Protein AF-A0A0J5H062-F1 (afdb_monomer_lite)

Secondary structure (DSSP, 8-state):
--HHHHHHHHHHHHHHHHHHHHHHHHHTS-HHHHH--SSTTPPPHHHHHHHHHHHHHH-

pLDDT: mean 91.72, std 11.85, range [42.19, 98.12]

Radius of gyration: 15.6 Å; chains: 1; bounding box: 40×19×42 Å

Structure (mmCIF, N/CA/C/O backbone):
data_AF-A0A0J5H062-F1
#
_entry.id   AF-A0A0J5H062-F1
#
loop_
_atom_site.group_PDB
_atom_site.id
_atom_site.type_symbol
_atom_site.label_atom_id
_atom_site.label_alt_id
_atom_site.label_comp_id
_atom_site.label_asym_id
_atom_site.label_entity_id
_atom_site.label_seq_id
_atom_site.pdbx_PDB_ins_code
_atom_site.Cartn_x
_atom_site.Cartn_y
_atom_site.Cartn_z
_atom_site.occupancy
_atom_site.B_iso_or_equiv
_atom_site.auth_seq_id
_atom_site.auth_comp_id
_atom_site.auth_asym_id
_atom_site.auth_atom_id
_atom_site.pdbx_PDB_model_num
ATOM 1 N N . MET A 1 1 ? 19.327 2.215 -26.846 1.00 68.56 1 MET A N 1
ATOM 2 C CA . MET A 1 1 ? 18.118 1.620 -26.232 1.00 68.56 1 MET A CA 1
ATOM 3 C C . MET A 1 1 ? 16.940 1.887 -27.152 1.00 68.56 1 MET A C 1
ATOM 5 O O . MET A 1 1 ? 16.896 2.970 -27.721 1.00 68.56 1 MET A O 1
ATOM 9 N N . SER A 1 2 ? 16.038 0.924 -27.355 1.00 91.56 2 SER A N 1
ATOM 10 C CA . SER A 1 2 ? 14.795 1.184 -28.094 1.00 91.56 2 SER A CA 1
ATOM 11 C C . SER A 1 2 ? 13.804 1.925 -27.192 1.00 91.56 2 SER A C 1
ATOM 13 O O . SER A 1 2 ? 13.816 1.742 -25.974 1.00 91.56 2 SER A O 1
ATOM 15 N N . PHE A 1 3 ? 12.927 2.732 -27.789 1.00 93.75 3 PHE A N 1
ATOM 16 C CA . PHE A 1 3 ? 11.855 3.424 -27.068 1.00 93.75 3 PHE A CA 1
ATOM 17 C C . PHE A 1 3 ? 10.991 2.456 -26.241 1.00 93.75 3 PHE A C 1
ATOM 19 O O . PHE A 1 3 ? 10.681 2.739 -25.088 1.00 93.75 3 PHE A O 1
ATOM 26 N N . GLY A 1 4 ? 10.670 1.281 -26.796 1.00 97.12 4 GLY A N 1
ATOM 27 C CA . GLY A 1 4 ? 9.880 0.261 -26.101 1.00 97.12 4 GLY A CA 1
ATOM 28 C C . GLY A 1 4 ? 10.547 -0.262 -24.825 1.00 97.12 4 GLY A C 1
ATOM 29 O O . GLY A 1 4 ? 9.871 -0.436 -23.814 1.00 97.12 4 GLY A O 1
ATOM 30 N N . ASN A 1 5 ? 11.872 -0.448 -24.835 1.00 97.00 5 ASN A N 1
ATOM 31 C CA . ASN A 1 5 ? 12.597 -0.918 -23.653 1.00 97.00 5 ASN A CA 1
ATOM 32 C C . ASN A 1 5 ? 12.624 0.143 -22.544 1.00 97.00 5 ASN A C 1
ATOM 34 O O . ASN A 1 5 ? 12.445 -0.200 -21.378 1.00 97.00 5 ASN A O 1
ATOM 38 N N . GLU A 1 6 ? 12.809 1.420 -22.897 1.00 97.25 6 GLU A N 1
ATOM 39 C CA . GLU A 1 6 ? 12.777 2.507 -21.910 1.00 97.25 6 GLU A CA 1
ATOM 40 C C . GLU A 1 6 ? 11.365 2.704 -21.346 1.00 97.25 6 GLU A C 1
ATOM 42 O O . GLU A 1 6 ? 11.195 2.834 -20.137 1.00 97.25 6 GLU A O 1
ATOM 47 N N . TYR A 1 7 ? 10.334 2.633 -22.194 1.00 97.25 7 TYR A N 1
ATOM 48 C CA . TYR A 1 7 ? 8.943 2.696 -21.750 1.00 97.25 7 TYR A CA 1
ATOM 49 C C . TYR A 1 7 ? 8.618 1.592 -20.733 1.00 97.25 7 TYR A C 1
ATOM 51 O O . TYR A 1 7 ? 8.109 1.883 -19.650 1.00 97.25 7 TYR A O 1
ATOM 59 N N . LEU A 1 8 ? 8.956 0.334 -21.046 1.00 97.38 8 LEU A N 1
ATOM 60 C CA . LEU A 1 8 ? 8.707 -0.792 -20.141 1.00 97.38 8 LEU A CA 1
ATOM 61 C C . LEU A 1 8 ? 9.444 -0.630 -18.811 1.00 97.38 8 LEU A C 1
ATOM 63 O O . LEU A 1 8 ? 8.848 -0.851 -17.756 1.00 97.38 8 LEU A O 1
ATOM 67 N N . LYS A 1 9 ? 10.707 -0.196 -18.848 1.00 97.06 9 LYS A N 1
ATOM 68 C CA . LYS A 1 9 ? 11.492 0.088 -17.643 1.00 97.06 9 LYS A CA 1
ATOM 69 C C . LYS A 1 9 ? 10.806 1.142 -16.768 1.00 97.06 9 LYS A C 1
ATOM 71 O O . LYS A 1 9 ? 10.575 0.892 -15.587 1.00 97.06 9 LYS A O 1
ATOM 76 N N . VAL A 1 10 ? 10.412 2.276 -17.348 1.00 97.81 10 VAL A N 1
ATOM 77 C CA . VAL A 1 10 ? 9.749 3.366 -16.615 1.00 97.81 10 VAL A CA 1
ATOM 78 C C . VAL A 1 10 ? 8.424 2.907 -16.002 1.00 97.81 10 VAL A C 1
ATOM 80 O O . VAL A 1 10 ? 8.125 3.241 -14.854 1.00 97.81 10 VAL A O 1
ATOM 83 N N . VAL A 1 11 ? 7.618 2.130 -16.731 1.00 97.62 11 VAL A N 1
ATOM 84 C CA . VAL A 1 11 ? 6.343 1.610 -16.211 1.00 97.62 11 VAL A CA 1
ATOM 85 C C . VAL A 1 11 ? 6.578 0.657 -15.036 1.00 97.62 11 VAL A C 1
AT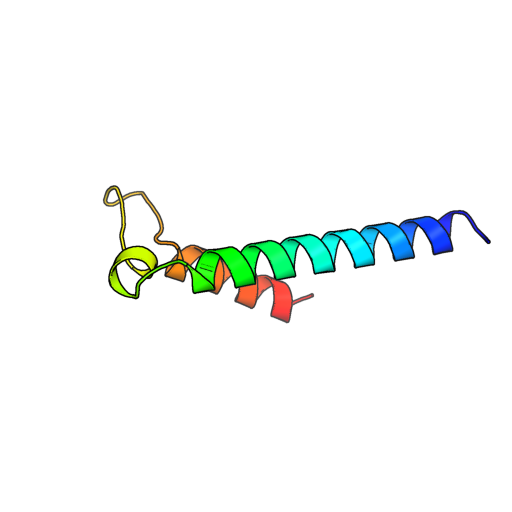OM 87 O O . VAL A 1 11 ? 5.901 0.774 -14.014 1.00 97.62 11 VAL A O 1
ATOM 90 N N . GLN A 1 12 ? 7.567 -0.234 -15.131 1.00 96.81 12 GLN A N 1
ATOM 91 C CA . GLN A 1 12 ? 7.925 -1.143 -14.037 1.00 96.81 12 GLN A CA 1
ATOM 92 C C . GLN A 1 12 ? 8.429 -0.396 -12.797 1.00 96.81 12 GLN A C 1
ATOM 94 O O . GLN A 1 12 ? 8.057 -0.740 -11.675 1.00 96.81 12 GLN A O 1
ATOM 99 N N . GLU A 1 13 ? 9.262 0.629 -12.979 1.00 97.44 13 GLU A N 1
ATOM 100 C CA . GLU A 1 13 ? 9.760 1.465 -11.882 1.00 97.44 13 GLU A CA 1
ATOM 101 C C . GLU A 1 13 ? 8.617 2.208 -11.182 1.00 97.44 13 GLU A C 1
ATOM 103 O O . GLU A 1 13 ? 8.520 2.178 -9.954 1.00 97.44 13 GLU A O 1
ATOM 108 N N . ARG A 1 14 ? 7.692 2.801 -11.948 1.00 97.69 14 ARG A N 1
ATOM 109 C CA . ARG A 1 14 ? 6.505 3.476 -11.398 1.00 97.69 14 ARG A CA 1
ATOM 110 C C . ARG A 1 14 ? 5.609 2.516 -10.629 1.00 97.69 14 ARG A C 1
ATOM 112 O O . ARG A 1 14 ? 5.163 2.847 -9.536 1.00 97.6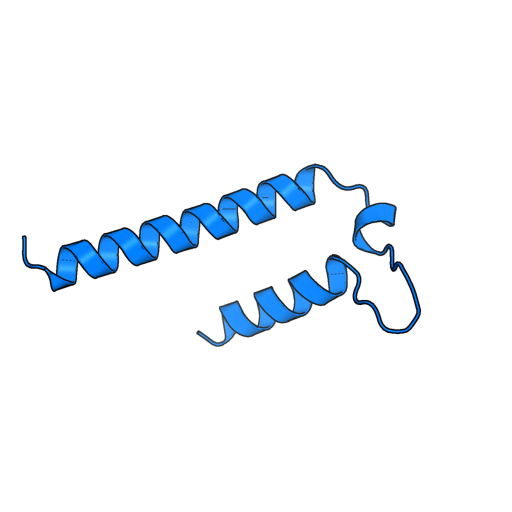9 14 ARG A O 1
ATOM 119 N N . PHE A 1 15 ? 5.388 1.320 -11.166 1.00 94.88 15 PHE A N 1
ATOM 120 C CA . PHE A 1 15 ? 4.592 0.294 -10.502 1.00 94.88 15 PHE A CA 1
ATOM 121 C C . PHE A 1 15 ? 5.184 -0.095 -9.140 1.00 94.88 15 PHE A C 1
ATOM 123 O O . PHE A 1 15 ? 4.479 -0.115 -8.131 1.00 94.88 15 PHE A O 1
ATOM 130 N N . LYS A 1 16 ? 6.502 -0.333 -9.090 1.00 95.44 16 LYS A N 1
ATOM 131 C CA . LYS A 1 16 ? 7.217 -0.631 -7.839 1.00 95.44 16 LYS A CA 1
ATOM 132 C C . LYS A 1 16 ? 7.142 0.529 -6.849 1.00 95.44 16 LYS A C 1
ATOM 134 O O . LYS A 1 16 ? 6.918 0.292 -5.668 1.00 95.44 16 LYS A O 1
ATOM 139 N N . SER A 1 17 ? 7.286 1.764 -7.327 1.00 97.38 17 SER A N 1
ATOM 140 C CA . SER A 1 17 ? 7.194 2.958 -6.483 1.00 97.38 17 SER A CA 1
ATOM 141 C C . SER A 1 17 ? 5.810 3.122 -5.849 1.00 97.38 17 SER A C 1
ATOM 143 O O . SER A 1 17 ? 5.730 3.464 -4.673 1.00 97.38 17 SER A O 1
ATOM 145 N N . VAL A 1 18 ? 4.727 2.838 -6.583 1.00 95.75 18 VAL A N 1
ATOM 146 C CA . VAL A 1 18 ? 3.363 2.872 -6.027 1.00 95.75 18 VAL A CA 1
ATOM 147 C C . VAL A 1 18 ? 3.172 1.787 -4.969 1.00 95.75 18 VAL A C 1
ATOM 149 O O . VAL A 1 18 ? 2.591 2.062 -3.921 1.00 95.75 18 VAL A O 1
ATOM 152 N N . LYS A 1 19 ? 3.695 0.575 -5.201 1.00 93.81 19 LYS A N 1
ATOM 153 C CA . LYS A 1 19 ? 3.653 -0.497 -4.198 1.00 93.81 19 LYS A CA 1
ATOM 154 C C . LYS A 1 19 ? 4.398 -0.099 -2.919 1.00 93.81 19 LYS A C 1
ATOM 156 O O . LYS A 1 19 ? 3.838 -0.230 -1.840 1.00 93.81 19 LYS A O 1
ATOM 161 N N . ASP A 1 20 ? 5.623 0.410 -3.044 1.00 96.44 20 ASP A N 1
ATOM 162 C CA . ASP A 1 20 ? 6.439 0.855 -1.904 1.00 96.44 20 ASP A CA 1
ATOM 163 C C . ASP A 1 20 ? 5.752 1.975 -1.107 1.00 96.44 20 ASP A C 1
ATOM 165 O O . ASP A 1 20 ? 5.739 1.948 0.123 1.00 96.44 20 ASP A O 1
ATOM 169 N N . LEU A 1 21 ? 5.111 2.927 -1.793 1.00 96.75 21 LEU A N 1
ATOM 170 C CA . LEU A 1 21 ? 4.306 3.954 -1.135 1.00 96.75 21 LEU A CA 1
ATOM 171 C C . LEU A 1 21 ? 3.133 3.337 -0.359 1.00 96.75 21 LEU A C 1
ATOM 173 O O . LEU A 1 21 ? 2.930 3.687 0.799 1.00 96.75 21 LEU A O 1
ATOM 177 N N . GLY A 1 22 ? 2.400 2.400 -0.968 1.00 94.19 22 GLY A N 1
ATOM 178 C CA . GLY A 1 22 ? 1.305 1.685 -0.310 1.00 94.19 22 GLY A CA 1
ATOM 179 C C . GLY A 1 22 ? 1.760 0.902 0.925 1.00 94.19 22 GLY A C 1
ATOM 180 O O . GLY A 1 22 ? 1.139 1.020 1.980 1.00 94.19 22 GLY A O 1
ATOM 181 N N . ASP A 1 23 ? 2.873 0.169 0.826 1.00 94.81 23 ASP A N 1
ATOM 182 C CA . ASP A 1 23 ? 3.460 -0.575 1.949 1.00 94.81 23 ASP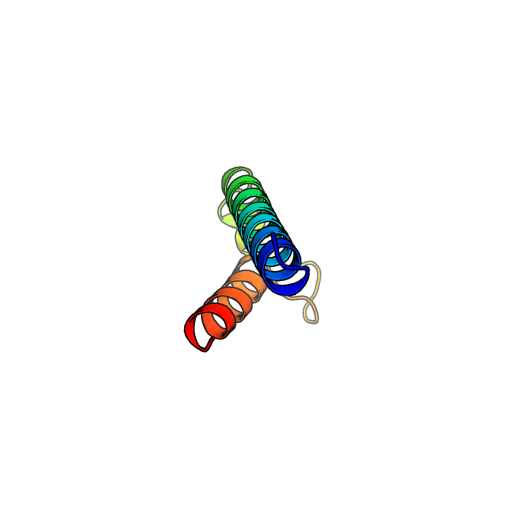 A CA 1
ATOM 183 C C . ASP A 1 23 ? 3.816 0.379 3.109 1.00 94.81 23 ASP A C 1
ATOM 185 O O . ASP A 1 23 ? 3.471 0.126 4.266 1.00 94.81 23 ASP A O 1
ATOM 189 N N . LYS A 1 24 ? 4.448 1.523 2.800 1.00 97.75 24 LYS A N 1
ATOM 190 C CA . LYS A 1 24 ? 4.788 2.561 3.787 1.00 97.75 24 LYS A CA 1
ATOM 191 C C . LYS A 1 24 ? 3.556 3.196 4.416 1.00 97.75 24 LYS A C 1
ATOM 193 O O . LYS A 1 24 ? 3.580 3.476 5.612 1.00 97.75 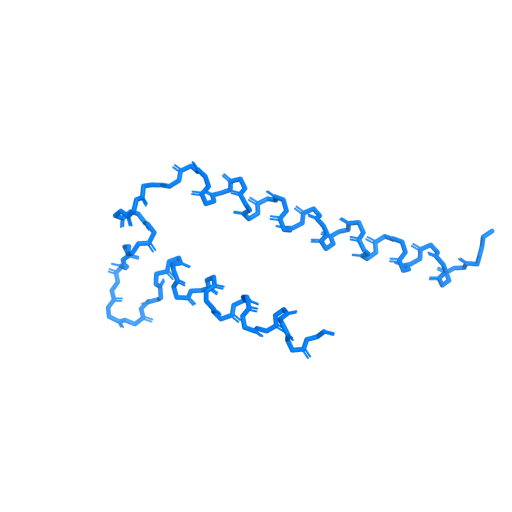24 LYS A O 1
ATOM 198 N N . THR A 1 25 ? 2.496 3.434 3.647 1.00 96.00 25 THR A N 1
ATOM 199 C CA . THR A 1 25 ? 1.231 3.948 4.183 1.00 96.00 25 THR A CA 1
ATOM 200 C C . THR A 1 25 ? 0.626 2.953 5.166 1.00 96.00 25 THR A C 1
ATOM 202 O O . THR A 1 25 ? 0.308 3.345 6.280 1.00 96.00 25 THR A O 1
ATOM 205 N N . ILE A 1 26 ? 0.541 1.667 4.811 1.00 95.50 26 ILE A N 1
ATOM 206 C CA . ILE A 1 26 ? -0.026 0.634 5.694 1.00 95.50 26 ILE A CA 1
ATOM 207 C C . ILE A 1 26 ? 0.792 0.504 6.983 1.00 95.50 26 ILE A C 1
ATOM 209 O O . ILE A 1 26 ? 0.212 0.408 8.057 1.00 95.50 26 ILE A O 1
ATOM 213 N N . SER A 1 27 ? 2.127 0.576 6.908 1.00 96.81 27 SER A N 1
ATOM 214 C CA . SER A 1 27 ? 2.988 0.488 8.101 1.00 96.81 27 SER A CA 1
ATOM 215 C C . SER A 1 27 ? 2.795 1.616 9.122 1.00 96.81 27 SER A C 1
ATOM 217 O O . SER A 1 27 ? 3.239 1.485 10.259 1.00 96.81 27 SER A O 1
ATOM 219 N N . GLN A 1 28 ? 2.172 2.728 8.718 1.00 97.81 28 GLN A N 1
ATOM 220 C CA . GLN A 1 28 ? 1.898 3.872 9.590 1.00 97.81 28 GLN A CA 1
ATOM 221 C C . GLN A 1 28 ? 0.528 3.787 10.274 1.00 97.81 28 GLN A C 1
ATOM 223 O O . GLN A 1 28 ? 0.259 4.588 11.165 1.00 97.81 28 GLN A O 1
ATOM 228 N N . LEU A 1 29 ? -0.339 2.864 9.852 1.00 97.38 29 LEU A N 1
ATOM 229 C CA . LEU A 1 29 ? -1.706 2.737 10.349 1.00 97.38 29 LEU A CA 1
ATOM 230 C C . LEU A 1 29 ? -1.785 1.697 11.469 1.00 97.38 29 LEU A C 1
ATOM 232 O O . LEU A 1 29 ? -1.104 0.671 11.430 1.00 97.38 29 LEU A O 1
ATOM 236 N N . SER A 1 30 ? -2.644 1.952 12.454 1.00 98.12 30 SER A N 1
ATOM 237 C CA . SER A 1 30 ? -3.044 0.928 13.419 1.00 98.12 30 SER A CA 1
ATOM 238 C C . SER A 1 30 ? -4.064 -0.040 12.807 1.00 98.12 30 SER A C 1
ATOM 240 O O . SER A 1 30 ? -4.643 0.225 11.753 1.00 98.12 30 SER A O 1
ATOM 242 N N . GLU A 1 31 ? -4.318 -1.163 13.481 1.00 96.38 31 GLU A N 1
ATOM 243 C CA . GLU A 1 31 ? -5.356 -2.109 13.052 1.00 96.38 31 GLU A CA 1
ATOM 244 C C . GLU A 1 31 ? -6.739 -1.435 12.996 1.00 96.38 31 GLU A C 1
ATOM 246 O O . GLU A 1 31 ? -7.486 -1.629 12.037 1.00 96.38 31 GLU A O 1
ATOM 251 N N . ASP A 1 32 ? -7.050 -0.572 13.967 1.00 97.81 32 ASP A N 1
ATOM 252 C CA . ASP A 1 32 ? -8.310 0.176 13.997 1.00 97.81 32 ASP A CA 1
ATOM 253 C C . ASP A 1 32 ? -8.422 1.132 12.800 1.00 97.81 32 ASP A C 1
ATOM 255 O O . ASP A 1 32 ? -9.474 1.193 12.163 1.00 97.81 32 ASP A O 1
ATOM 259 N N . ASP A 1 33 ? -7.333 1.816 12.428 1.00 97.94 33 ASP A N 1
ATOM 260 C CA . ASP A 1 33 ? -7.303 2.685 11.243 1.00 97.94 33 ASP A CA 1
ATOM 261 C C . ASP A 1 33 ? -7.486 1.887 9.940 1.00 97.94 33 ASP A C 1
ATOM 263 O O . ASP A 1 33 ? -8.134 2.350 8.999 1.00 97.94 33 ASP A O 1
ATOM 267 N N . ILE A 1 34 ? -6.931 0.671 9.876 1.00 97.12 34 ILE A N 1
ATOM 268 C CA . ILE A 1 34 ? -7.029 -0.216 8.707 1.00 97.12 34 ILE A CA 1
ATOM 269 C C . ILE A 1 34 ? -8.480 -0.662 8.466 1.00 97.12 34 ILE A C 1
ATOM 271 O O . ILE A 1 34 ? -8.908 -0.770 7.307 1.00 97.12 34 ILE A O 1
ATOM 275 N N . HIS A 1 35 ? -9.241 -0.899 9.537 1.00 97.50 35 HIS A N 1
ATOM 276 C CA . HIS A 1 35 ? -10.649 -1.310 9.470 1.00 97.50 35 HIS A CA 1
ATOM 277 C C . HIS A 1 35 ? -11.643 -0.154 9.565 1.00 97.50 35 HIS A C 1
ATOM 279 O O . HIS A 1 35 ? -12.839 -0.384 9.380 1.00 97.50 35 HIS A O 1
ATOM 285 N N . TRP A 1 36 ? -11.183 1.074 9.806 1.00 97.94 36 TRP A N 1
ATOM 286 C CA . TRP A 1 36 ? -12.052 2.236 9.935 1.00 97.94 36 TRP A CA 1
ATOM 287 C C . TRP A 1 36 ? -12.827 2.536 8.645 1.00 97.94 36 TRP A C 1
ATOM 289 O O . TRP A 1 36 ? -12.324 2.389 7.526 1.00 97.94 36 TRP A O 1
ATOM 299 N N . ILE A 1 37 ? -14.073 2.987 8.812 1.00 97.62 37 ILE A N 1
ATOM 300 C CA . ILE A 1 37 ? -14.985 3.349 7.728 1.00 97.62 37 ILE A CA 1
ATOM 301 C C . ILE A 1 37 ? -15.682 4.667 8.086 1.00 97.62 37 ILE A C 1
ATOM 303 O O . ILE A 1 37 ? -16.238 4.802 9.173 1.00 97.62 37 ILE A O 1
ATOM 307 N N . LEU A 1 38 ? -15.705 5.622 7.149 1.00 95.25 38 LEU A N 1
ATOM 308 C CA . LEU A 1 38 ? -16.357 6.925 7.339 1.00 95.25 38 LEU A CA 1
ATOM 309 C C . LEU A 1 38 ? -17.890 6.826 7.461 1.00 95.25 38 LEU A C 1
ATOM 311 O O . LEU A 1 38 ? -18.496 7.550 8.246 1.00 95.25 38 LEU A O 1
ATOM 315 N N . ASN A 1 39 ? -18.524 5.990 6.634 1.00 96.19 39 ASN A N 1
ATOM 316 C CA . ASN A 1 39 ? -19.972 5.754 6.586 1.00 96.19 39 ASN A CA 1
ATOM 317 C C . ASN A 1 39 ? -20.287 4.430 5.863 1.00 96.19 39 ASN A C 1
ATOM 319 O O . ASN A 1 39 ? -19.418 3.872 5.201 1.00 96.19 39 ASN A O 1
ATOM 323 N N . GLU A 1 40 ? -21.537 3.962 5.918 1.00 91.62 40 GLU A N 1
ATOM 324 C CA . GLU A 1 40 ? -21.968 2.667 5.349 1.00 91.62 40 GLU A CA 1
ATOM 325 C C . GLU A 1 40 ? -21.671 2.479 3.848 1.00 91.62 40 GLU A C 1
ATOM 327 O O . GLU A 1 40 ? -21.561 1.347 3.384 1.00 91.62 40 GLU A O 1
ATOM 332 N N . GLY A 1 41 ? -21.519 3.563 3.079 1.00 94.00 41 GLY A N 1
ATOM 333 C CA . GLY A 1 41 ? -21.181 3.507 1.653 1.00 94.00 41 GLY A CA 1
ATOM 334 C C . GLY A 1 41 ? -19.679 3.521 1.348 1.00 94.00 41 GLY A C 1
ATOM 335 O O . GLY A 1 41 ? -19.297 3.451 0.180 1.00 94.00 41 GLY A O 1
ATOM 336 N N . SER A 1 42 ? -18.822 3.656 2.363 1.00 96.25 42 SER A N 1
ATOM 337 C CA . SER A 1 42 ? -17.370 3.769 2.204 1.00 96.25 42 SER A CA 1
ATOM 338 C C . SER A 1 42 ? -16.672 2.425 2.423 1.00 96.25 42 SER A C 1
ATOM 340 O O . SER A 1 42 ? -17.111 1.600 3.216 1.00 96.25 42 SER A O 1
ATOM 342 N N . ASN A 1 43 ? -15.541 2.215 1.747 1.00 95.62 43 ASN A N 1
ATOM 343 C CA . ASN A 1 43 ? -14.678 1.059 1.992 1.00 95.62 43 ASN A CA 1
ATOM 344 C C . ASN A 1 43 ? -13.563 1.430 2.971 1.00 95.62 43 ASN A C 1
ATOM 346 O O . ASN A 1 43 ? -12.980 2.508 2.853 1.00 95.62 43 ASN A O 1
ATOM 350 N N . SER A 1 44 ? -13.225 0.514 3.879 1.00 9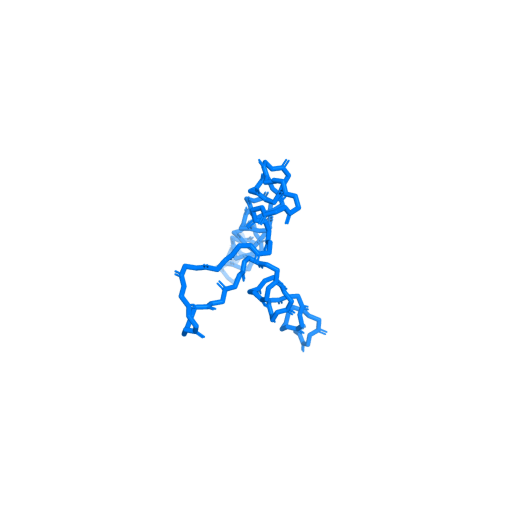7.31 44 SER A N 1
ATOM 351 C CA . SER A 1 44 ? -12.014 0.633 4.694 1.00 97.31 44 SER A CA 1
ATOM 352 C C . SER A 1 44 ? -10.753 0.407 3.858 1.00 97.31 44 SER A C 1
ATOM 354 O O . SER A 1 44 ? -10.799 -0.146 2.748 1.00 97.31 44 SER A O 1
ATOM 356 N N . VAL A 1 45 ? -9.599 0.778 4.418 1.00 96.25 45 VAL A N 1
ATOM 357 C CA . VAL A 1 45 ? -8.288 0.495 3.814 1.00 96.25 45 VAL A CA 1
ATOM 358 C C . VAL A 1 45 ? -8.122 -1.010 3.579 1.00 96.25 45 VAL A C 1
ATOM 360 O O . VAL A 1 45 ? -7.704 -1.411 2.491 1.00 96.25 45 VAL A O 1
ATOM 363 N N . ALA A 1 46 ? -8.536 -1.853 4.534 1.00 96.06 46 ALA A N 1
ATOM 364 C CA . ALA A 1 46 ? -8.492 -3.311 4.404 1.00 96.06 46 ALA A CA 1
ATOM 365 C C . ALA A 1 46 ? -9.234 -3.824 3.159 1.00 96.06 46 ALA A C 1
ATOM 367 O O . ALA A 1 46 ? -8.719 -4.661 2.412 1.00 96.06 46 ALA A O 1
ATOM 368 N N . VAL A 1 47 ? -10.440 -3.308 2.907 1.00 95.69 47 VAL A N 1
ATOM 369 C CA . VAL A 1 47 ? -11.267 -3.720 1.764 1.00 95.69 47 VAL A CA 1
ATOM 370 C C . VAL A 1 47 ? -10.630 -3.284 0.443 1.00 95.69 47 VAL A C 1
ATOM 372 O O . VAL A 1 47 ? -10.555 -4.078 -0.496 1.00 95.69 47 VAL A O 1
ATOM 375 N N . ILE A 1 48 ? -10.102 -2.059 0.378 1.00 95.06 48 ILE A N 1
ATOM 376 C CA . ILE A 1 48 ? -9.413 -1.546 -0.815 1.00 95.06 48 ILE A CA 1
ATOM 377 C C . ILE A 1 48 ? -8.170 -2.392 -1.125 1.00 95.06 48 ILE A C 1
ATOM 379 O O . ILE A 1 48 ? -8.001 -2.850 -2.257 1.00 95.06 48 ILE A O 1
ATOM 383 N N . VAL A 1 49 ? -7.325 -2.664 -0.126 1.00 93.12 49 VAL A N 1
ATOM 384 C CA . VAL A 1 49 ? -6.108 -3.481 -0.287 1.00 93.12 49 VAL A CA 1
ATOM 385 C C . VAL A 1 49 ? -6.450 -4.918 -0.690 1.00 93.12 49 VAL A C 1
ATOM 387 O O . VAL A 1 49 ? -5.766 -5.502 -1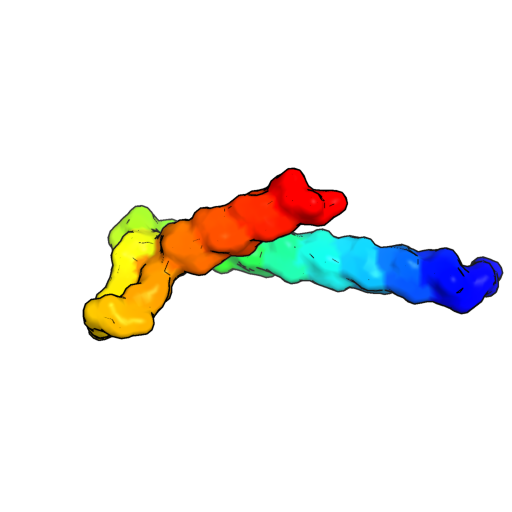.536 1.00 93.12 49 VAL A O 1
ATOM 390 N N . LYS A 1 50 ? -7.538 -5.491 -0.161 1.00 91.88 50 LYS A N 1
ATOM 391 C CA . LYS A 1 50 ? -8.029 -6.814 -0.572 1.00 91.88 50 LYS A CA 1
ATOM 392 C C . LYS A 1 50 ? -8.388 -6.853 -2.060 1.00 91.88 50 LYS A C 1
ATOM 394 O O . LYS A 1 50 ? -7.987 -7.787 -2.752 1.00 91.88 50 LYS A O 1
ATOM 399 N N . TYR A 1 51 ? -9.091 -5.844 -2.575 1.00 90.19 51 TYR A N 1
ATOM 400 C CA . TYR A 1 51 ? -9.414 -5.782 -4.004 1.00 90.19 51 TYR A CA 1
ATOM 401 C C . TYR A 1 51 ? -8.179 -5.533 -4.873 1.00 90.19 51 TYR A C 1
ATOM 403 O O . TYR A 1 51 ? -8.014 -6.185 -5.903 1.00 90.19 51 TYR A O 1
ATOM 411 N N . LEU A 1 52 ? -7.276 -4.647 -4.444 1.00 88.25 52 LEU A N 1
ATOM 412 C CA . LEU A 1 52 ? -6.028 -4.384 -5.161 1.00 88.25 52 LEU A CA 1
ATOM 413 C C . LEU A 1 52 ? -5.149 -5.635 -5.244 1.00 88.25 52 LEU A C 1
ATOM 415 O O . LEU A 1 52 ? -4.713 -5.999 -6.330 1.00 88.25 52 LEU A O 1
ATOM 419 N N . SER A 1 53 ? -4.928 -6.329 -4.127 1.00 85.06 53 SER A N 1
ATOM 420 C CA . SER A 1 53 ? -4.132 -7.564 -4.094 1.00 85.06 53 SER A CA 1
ATOM 421 C C . SER A 1 53 ? -4.774 -8.705 -4.890 1.00 85.06 53 SER A C 1
ATOM 423 O O . SER A 1 53 ? -4.057 -9.462 -5.542 1.00 85.06 53 SER A O 1
ATOM 425 N N . GLY A 1 54 ? -6.109 -8.793 -4.907 1.00 78.69 54 GLY A N 1
ATOM 426 C CA . GLY A 1 54 ? -6.846 -9.701 -5.788 1.00 78.69 54 GLY A CA 1
ATOM 427 C C . GLY A 1 54 ? -6.586 -9.418 -7.270 1.00 78.69 54 GLY A C 1
ATOM 428 O O . GLY A 1 54 ? -6.246 -10.335 -8.015 1.00 78.69 54 GLY A O 1
ATOM 429 N N . ASN A 1 55 ? -6.658 -8.148 -7.678 1.00 74.75 55 ASN A N 1
ATOM 430 C CA . ASN A 1 55 ? -6.381 -7.729 -9.055 1.00 74.75 55 ASN A CA 1
ATOM 431 C C . ASN A 1 55 ? -4.911 -7.935 -9.440 1.00 74.75 55 ASN A C 1
ATOM 433 O O . ASN A 1 55 ? -4.630 -8.407 -10.535 1.00 74.75 55 ASN A O 1
ATOM 437 N N . PHE A 1 56 ? -3.972 -7.651 -8.534 1.00 65.94 56 PHE A N 1
ATOM 438 C CA . PHE A 1 56 ? -2.546 -7.885 -8.773 1.00 65.94 56 PHE A CA 1
ATOM 439 C C . PHE A 1 56 ? -2.184 -9.360 -8.925 1.00 65.94 56 PHE A C 1
ATOM 441 O O . PHE A 1 56 ? -1.172 -9.661 -9.541 1.00 65.94 56 PHE A O 1
ATOM 448 N N . ARG A 1 57 ? -2.976 -10.279 -8.366 1.00 59.88 57 ARG A N 1
ATOM 449 C CA . ARG A 1 57 ? -2.745 -11.723 -8.507 1.00 59.88 57 ARG A CA 1
ATOM 450 C C . ARG A 1 57 ? -3.294 -12.289 -9.821 1.00 59.88 57 ARG A C 1
ATOM 452 O O . ARG A 1 57 ? -2.940 -13.406 -10.183 1.00 59.88 57 ARG A O 1
ATOM 459 N N . ALA A 1 58 ? -4.186 -11.552 -10.483 1.00 46.97 58 ALA A N 1
ATOM 460 C CA . ALA A 1 58 ? -4.805 -11.933 -11.751 1.00 46.97 58 ALA A CA 1
ATOM 461 C C . ALA A 1 58 ? -4.052 -11.403 -12.989 1.00 46.97 58 ALA A C 1
ATOM 463 O O . ALA A 1 58 ? -4.357 -11.838 -14.099 1.00 46.97 58 ALA A O 1
ATOM 464 N N . ILE A 1 59 ? -3.103 -10.478 -12.800 1.00 42.19 59 ILE A N 1
ATOM 465 C CA . ILE A 1 59 ? -2.217 -9.901 -13.828 1.00 42.19 59 ILE A CA 1
ATOM 466 C C . ILE A 1 59 ? -0.855 -10.591 -13.746 1.00 42.19 59 ILE A C 1
ATOM 468 O O . ILE A 1 59 ? -0.279 -10.871 -14.819 1.00 42.19 59 ILE A O 1
#

Foldseek 3Di:
DDPVVVVVVVVVVVVVVVVVVLVVVVVVDDPCQQCDAPDPPGHGVVRVVVVVVVVVVVD

Sequence (59 aa):
MSFGNEYLKVVQERFKSVKDLGDKTISQLSEDDIHWILNEGSNSVAVIVKYLSGNFRAI